Protein AF-A0A256LBD5-F1 (afdb_monomer)

Structure (mmCIF, N/CA/C/O backbone):
data_AF-A0A256LBD5-F1
#
_entry.id   AF-A0A256LBD5-F1
#
loop_
_atom_site.group_PDB
_atom_site.id
_atom_site.type_symbol
_atom_site.label_atom_id
_atom_site.label_alt_id
_atom_site.label_comp_id
_atom_site.label_asym_id
_atom_site.label_entity_id
_atom_site.label_seq_id
_atom_site.pdbx_PDB_ins_code
_atom_site.Cartn_x
_atom_site.Cartn_y
_atom_site.Cartn_z
_atom_site.occupancy
_atom_site.B_iso_or_equiv
_atom_site.auth_seq_id
_atom_site.auth_comp_id
_atom_site.auth_asym_id
_atom_site.auth_atom_id
_atom_site.pdbx_PDB_model_num
ATOM 1 N N . MET A 1 1 ? 2.907 26.039 2.168 1.00 55.50 1 MET A N 1
ATOM 2 C CA . MET A 1 1 ? 2.179 25.188 3.134 1.00 55.50 1 MET A CA 1
ATOM 3 C C . MET A 1 1 ? 0.726 25.197 2.732 1.00 55.50 1 MET A C 1
ATOM 5 O O . MET A 1 1 ? 0.193 26.284 2.546 1.00 55.50 1 MET A O 1
ATOM 9 N N . ASN A 1 2 ? 0.123 24.023 2.571 1.00 72.06 2 ASN A N 1
ATOM 10 C CA . ASN A 1 2 ? -1.304 23.933 2.297 1.00 72.06 2 ASN A CA 1
ATOM 11 C C . ASN A 1 2 ? -2.094 24.133 3.601 1.00 72.06 2 ASN A C 1
ATOM 13 O O . ASN A 1 2 ? -1.760 23.529 4.620 1.00 72.06 2 ASN A O 1
ATOM 17 N N . GLU A 1 3 ? -3.109 24.995 3.587 1.00 80.81 3 GLU A N 1
ATOM 18 C CA . GLU A 1 3 ? -4.011 25.212 4.726 1.00 80.81 3 GLU A CA 1
ATOM 19 C C . GLU A 1 3 ? -5.177 24.221 4.628 1.00 80.81 3 GLU A C 1
ATOM 21 O O . GLU A 1 3 ? -5.946 24.280 3.672 1.00 80.81 3 GLU A O 1
ATOM 26 N N . ILE A 1 4 ? -5.312 23.307 5.594 1.00 85.19 4 ILE A N 1
ATOM 27 C CA . ILE A 1 4 ? -6.326 22.240 5.563 1.00 85.19 4 ILE A CA 1
ATOM 28 C C . ILE A 1 4 ? -7.303 22.424 6.720 1.00 85.19 4 ILE A C 1
ATOM 30 O O . ILE A 1 4 ? -6.885 22.531 7.879 1.00 85.19 4 ILE A O 1
ATOM 34 N N . LYS A 1 5 ? -8.605 22.415 6.423 1.00 89.56 5 LYS A N 1
ATOM 35 C CA . LYS A 1 5 ? -9.678 22.543 7.419 1.00 89.56 5 LYS A CA 1
ATOM 36 C C . LYS A 1 5 ? -10.708 21.431 7.278 1.00 89.56 5 LYS A C 1
ATOM 38 O O . LYS A 1 5 ? -11.033 21.007 6.177 1.00 89.56 5 LYS A O 1
ATOM 43 N N . PHE A 1 6 ? -11.227 21.002 8.425 1.00 91.31 6 PHE A N 1
ATOM 44 C CA . PHE A 1 6 ? -12.326 20.048 8.542 1.00 91.31 6 PHE A CA 1
ATOM 45 C C . PHE A 1 6 ? -13.469 20.770 9.244 1.00 91.31 6 PHE A C 1
ATOM 47 O O . PHE A 1 6 ? -13.354 21.122 10.419 1.00 91.31 6 PHE A O 1
ATOM 54 N N . ILE A 1 7 ? -14.542 21.038 8.513 1.00 93.06 7 ILE A N 1
ATOM 55 C CA . ILE A 1 7 ? -15.721 21.740 9.015 1.00 93.06 7 ILE A CA 1
ATOM 56 C C . ILE A 1 7 ? -16.753 20.678 9.370 1.00 93.06 7 ILE A C 1
ATOM 58 O O . ILE A 1 7 ? -17.208 19.946 8.496 1.00 93.06 7 ILE A O 1
ATOM 62 N N . LYS A 1 8 ? -17.097 20.564 10.655 1.00 93.50 8 LYS A N 1
ATOM 63 C CA . LYS A 1 8 ? -18.078 19.580 11.127 1.00 93.50 8 LYS A CA 1
ATOM 64 C C . LYS A 1 8 ? -19.470 19.953 10.615 1.00 93.50 8 LYS A C 1
ATOM 66 O O . LYS A 1 8 ? -19.976 21.012 10.980 1.00 93.50 8 LYS A O 1
ATOM 71 N N . ASN A 1 9 ? -20.081 19.074 9.825 1.00 89.00 9 ASN A N 1
ATOM 72 C CA . ASN A 1 9 ? -21.475 19.203 9.395 1.00 89.00 9 ASN A CA 1
ATOM 73 C C . ASN A 1 9 ? -22.400 18.416 10.341 1.00 89.00 9 ASN A C 1
ATOM 75 O O . ASN A 1 9 ? -23.457 18.906 10.730 1.00 89.00 9 ASN A O 1
ATOM 79 N N . SER A 1 10 ? -21.978 17.213 10.746 1.00 88.81 10 SER A N 1
ATOM 80 C CA . SER A 1 10 ? -22.658 16.338 11.714 1.00 88.81 10 SER A CA 1
ATOM 81 C C . SER A 1 10 ? -21.632 15.482 12.475 1.00 88.81 10 SER A C 1
ATOM 83 O O . SER A 1 10 ? -20.428 15.697 12.346 1.00 88.81 10 SER A O 1
ATOM 85 N N . GLU A 1 11 ? -22.069 14.546 13.324 1.00 86.31 11 GLU A N 1
ATOM 86 C CA . GLU A 1 11 ? -21.147 13.616 14.006 1.00 86.31 11 GLU A CA 1
ATOM 87 C C . GLU A 1 11 ? -20.422 12.671 13.046 1.00 86.31 11 GLU A C 1
ATOM 89 O O . GLU A 1 11 ? -19.282 12.312 13.315 1.00 86.31 11 GLU A O 1
ATOM 94 N N . GLU A 1 12 ? -21.045 12.361 11.912 1.00 90.94 12 GLU A N 1
ATOM 95 C CA . GLU A 1 12 ? -20.586 11.388 10.917 1.00 90.94 12 GLU A CA 1
ATOM 96 C C . GLU A 1 12 ? -20.169 12.055 9.592 1.00 90.94 12 GLU A C 1
ATOM 98 O O . GLU A 1 12 ? -19.931 11.371 8.603 1.00 90.94 12 GLU A O 1
ATOM 103 N N . ASN A 1 13 ? -20.097 13.393 9.530 1.00 92.94 13 ASN A N 1
ATOM 104 C CA . ASN A 1 13 ? -19.831 14.113 8.281 1.00 92.94 13 ASN A CA 1
ATOM 105 C C . ASN A 1 13 ? -19.057 15.424 8.491 1.00 92.94 13 ASN A C 1
ATOM 107 O O . ASN A 1 13 ? -19.428 16.273 9.314 1.00 92.94 13 ASN A O 1
ATOM 111 N N . TYR A 1 14 ? -18.014 15.619 7.685 1.00 94.00 14 TYR A N 1
ATOM 112 C CA . TYR A 1 14 ? -17.169 16.808 7.670 1.00 94.00 14 TYR A CA 1
ATOM 113 C C . TYR A 1 14 ? -16.934 17.302 6.240 1.00 94.00 14 TYR A C 1
ATOM 115 O O . TYR A 1 14 ? -16.608 16.529 5.345 1.00 94.00 14 TYR A O 1
ATOM 123 N N . THR A 1 15 ? -16.988 18.614 6.025 1.00 93.75 15 THR A N 1
ATOM 124 C CA . THR A 1 15 ? -16.473 19.226 4.793 1.00 93.75 15 THR A CA 1
ATOM 125 C C . THR A 1 15 ? -14.963 19.393 4.913 1.00 93.75 15 THR A C 1
ATOM 127 O O . THR A 1 15 ? -14.481 19.942 5.906 1.00 93.75 15 THR A O 1
ATOM 130 N N . VAL A 1 16 ? -14.215 18.953 3.901 1.00 89.94 16 VAL A N 1
ATOM 131 C CA . VAL A 1 16 ? -12.759 19.121 3.841 1.00 89.94 16 VAL A CA 1
ATOM 132 C C . VAL A 1 16 ? -12.426 20.259 2.888 1.00 89.94 16 VAL A C 1
ATOM 134 O O . VAL A 1 16 ? -12.822 20.237 1.722 1.00 89.94 16 VAL A O 1
ATOM 137 N N . GLU A 1 17 ? -11.689 21.249 3.382 1.00 91.56 17 GLU A N 1
ATOM 138 C CA . GLU A 1 17 ? -11.176 22.369 2.595 1.00 91.56 17 GLU A CA 1
ATOM 139 C C . GLU A 1 17 ? -9.653 22.317 2.508 1.00 91.56 17 GLU A C 1
ATOM 141 O O . GLU A 1 17 ? -8.969 22.084 3.508 1.00 91.56 17 GLU A O 1
ATOM 146 N N . LEU A 1 18 ? -9.133 22.594 1.314 1.00 85.19 18 LEU A N 1
ATOM 147 C CA . LEU A 1 18 ? -7.716 22.740 1.017 1.00 85.19 18 LEU A CA 1
ATOM 148 C C . LEU A 1 18 ? -7.498 24.134 0.430 1.00 85.19 18 LEU A C 1
ATOM 150 O O . LEU A 1 18 ? -8.093 24.483 -0.582 1.00 85.19 18 LEU A O 1
ATOM 154 N N . ASN A 1 19 ? -6.660 24.951 1.066 1.00 84.75 19 ASN A N 1
ATOM 155 C CA . ASN A 1 19 ? -6.368 26.324 0.641 1.00 84.75 19 ASN A CA 1
ATOM 156 C C . ASN A 1 19 ? -7.626 27.200 0.462 1.00 84.75 19 ASN A C 1
ATOM 158 O O . ASN A 1 19 ? -7.667 28.053 -0.420 1.00 84.75 19 ASN A O 1
ATOM 162 N N . LYS A 1 20 ? -8.625 27.020 1.344 1.00 83.88 20 LYS A N 1
ATOM 163 C CA . LYS A 1 20 ? -9.943 27.698 1.331 1.00 83.88 20 LYS A CA 1
ATOM 164 C C . LYS A 1 20 ? -10.855 27.313 0.162 1.00 83.88 20 LYS A C 1
ATOM 166 O O . LYS A 1 20 ? -11.889 27.945 -0.035 1.00 83.88 20 LYS A O 1
ATOM 171 N N . GLU A 1 21 ? -10.498 26.279 -0.588 1.00 85.31 21 GLU A N 1
ATOM 172 C CA . GLU A 1 21 ? -11.361 25.672 -1.592 1.00 85.31 21 GLU A CA 1
ATOM 173 C C . GLU A 1 21 ? -11.890 24.337 -1.080 1.00 85.31 21 GLU A C 1
ATOM 175 O O . GLU A 1 21 ? -11.216 23.622 -0.333 1.00 85.31 21 GLU A O 1
ATOM 180 N N . ARG A 1 22 ? -13.114 23.985 -1.478 1.00 88.12 22 ARG A N 1
ATOM 181 C CA . ARG A 1 22 ? -13.705 22.700 -1.110 1.00 88.12 22 ARG A CA 1
ATOM 182 C C . ARG A 1 22 ? -12.924 21.580 -1.794 1.00 88.12 22 ARG A C 1
ATOM 184 O O . ARG A 1 22 ? -12.921 21.484 -3.015 1.00 88.12 22 ARG A O 1
ATOM 191 N N . TYR A 1 23 ? -12.307 20.722 -0.993 1.00 87.06 23 TYR A N 1
ATOM 192 C CA . TYR A 1 23 ? -11.580 19.548 -1.462 1.00 87.06 23 TYR A CA 1
ATOM 193 C C . TYR A 1 23 ? -12.499 18.334 -1.582 1.00 87.06 23 TYR A C 1
ATOM 195 O O . TYR A 1 23 ? -12.404 17.587 -2.549 1.00 87.06 23 TYR A O 1
ATOM 203 N N . GLY A 1 24 ? -13.406 18.142 -0.619 1.00 91.19 24 GLY A N 1
ATOM 204 C CA . GLY A 1 24 ? -14.258 16.956 -0.559 1.00 91.19 24 GLY A CA 1
ATOM 205 C C . GLY A 1 24 ? -15.139 16.893 0.684 1.00 91.19 24 GLY A C 1
ATOM 206 O O . GLY A 1 24 ? -15.300 17.890 1.396 1.00 91.19 24 GLY A O 1
ATOM 207 N N . ALA A 1 25 ? -15.705 15.717 0.938 1.00 93.44 25 ALA A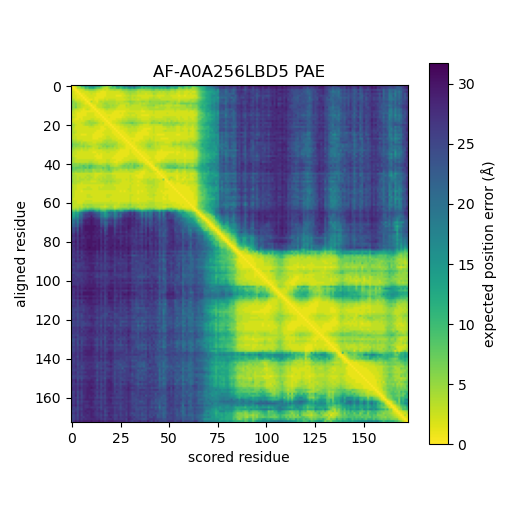 N 1
ATOM 208 C CA . ALA A 1 25 ? -16.441 15.392 2.159 1.00 93.44 25 ALA A CA 1
ATOM 209 C C . ALA A 1 25 ? -15.813 14.175 2.844 1.00 93.44 25 ALA A C 1
ATOM 211 O O . ALA A 1 25 ? -15.395 13.251 2.166 1.00 93.44 25 ALA A O 1
ATOM 212 N N . LEU A 1 26 ? -15.720 14.182 4.167 1.00 92.62 26 LEU A N 1
ATOM 213 C CA . LEU A 1 26 ? -15.269 13.054 4.973 1.00 92.62 26 LEU A CA 1
ATOM 214 C C . LEU A 1 26 ? -16.475 12.504 5.732 1.00 92.62 26 LEU A C 1
ATOM 216 O O . LEU A 1 26 ? -17.098 13.239 6.498 1.00 92.62 26 LEU A O 1
ATOM 220 N N . GLU A 1 27 ? -16.792 11.236 5.514 1.00 92.81 27 GLU A N 1
ATOM 221 C CA . GLU A 1 27 ? -18.028 10.604 5.972 1.00 92.81 27 GLU A CA 1
ATOM 222 C C . GLU A 1 27 ? -17.727 9.307 6.713 1.00 92.81 27 GLU A C 1
ATOM 224 O O . GLU A 1 27 ? -16.784 8.598 6.372 1.00 92.81 27 GLU A O 1
ATOM 229 N N . TRP A 1 28 ? -18.500 9.010 7.750 1.00 90.00 28 TRP A N 1
ATOM 230 C CA . TRP A 1 28 ? -18.426 7.723 8.422 1.00 90.00 28 TRP A CA 1
ATOM 231 C C . TRP A 1 28 ? -19.216 6.685 7.627 1.00 90.00 28 TRP A C 1
ATOM 233 O O . TRP A 1 28 ? -20.413 6.858 7.400 1.00 90.00 28 TRP A O 1
ATOM 243 N N . ASP A 1 29 ? -18.551 5.610 7.216 1.00 82.94 29 ASP A N 1
ATOM 244 C CA . ASP A 1 29 ? -19.186 4.466 6.575 1.00 82.94 29 ASP A CA 1
ATOM 245 C C . ASP A 1 29 ? -19.388 3.362 7.621 1.00 82.94 29 ASP A C 1
ATOM 247 O O . ASP A 1 29 ? -18.429 2.760 8.116 1.00 82.94 29 ASP A O 1
ATOM 251 N N . GLN A 1 30 ? -20.652 3.118 7.973 1.00 81.81 30 GLN A N 1
ATOM 252 C CA . GLN A 1 30 ? -21.030 2.108 8.960 1.00 81.81 30 GLN A CA 1
ATOM 253 C C . GLN A 1 30 ? -20.811 0.675 8.455 1.00 81.81 30 GLN A C 1
ATOM 255 O O . GLN A 1 30 ? -20.498 -0.199 9.261 1.00 81.81 30 GLN A O 1
ATOM 260 N N . ASP A 1 31 ? -20.930 0.432 7.147 1.00 75.50 31 ASP A N 1
ATOM 261 C CA . ASP A 1 31 ? -20.746 -0.898 6.557 1.00 75.50 31 ASP A CA 1
ATOM 262 C C . ASP A 1 31 ? -19.261 -1.291 6.548 1.00 75.50 31 ASP A C 1
ATOM 264 O O . ASP A 1 31 ? -18.913 -2.459 6.732 1.00 75.50 31 ASP A O 1
ATOM 268 N N . GLN A 1 32 ? -18.375 -0.306 6.371 1.00 65.12 32 GLN A N 1
ATOM 269 C CA . GLN A 1 32 ? -16.920 -0.493 6.399 1.00 65.12 32 GLN A CA 1
ATOM 270 C C . GLN A 1 32 ? -16.299 -0.273 7.785 1.00 65.12 32 GLN A C 1
ATOM 272 O O . GLN A 1 32 ? -15.122 -0.584 7.976 1.00 65.12 32 GLN A O 1
ATOM 277 N N . ASN A 1 33 ? -17.067 0.258 8.741 1.00 78.81 33 ASN A N 1
ATOM 278 C CA . ASN A 1 33 ? -16.588 0.710 10.048 1.00 78.81 33 ASN A CA 1
ATOM 279 C C . ASN A 1 33 ? -15.350 1.623 9.925 1.00 78.81 33 ASN A C 1
ATOM 281 O O . ASN A 1 33 ? -14.348 1.445 10.624 1.00 78.81 33 ASN A O 1
ATOM 285 N N . ALA A 1 34 ? -15.391 2.570 8.982 1.00 71.75 34 ALA A N 1
ATOM 286 C CA . ALA A 1 34 ? -14.253 3.421 8.646 1.00 71.75 34 ALA A CA 1
ATOM 287 C C . ALA A 1 34 ? -14.676 4.794 8.108 1.00 71.75 34 ALA A C 1
ATOM 289 O O . ALA A 1 34 ? -15.745 4.966 7.527 1.00 71.75 34 ALA A O 1
ATOM 290 N N . TRP A 1 35 ? -13.800 5.786 8.265 1.00 80.50 35 TRP A N 1
ATOM 291 C CA . TRP A 1 35 ? -13.989 7.105 7.667 1.00 80.50 35 TRP A CA 1
ATOM 292 C C . TRP A 1 35 ? -13.575 7.109 6.194 1.00 80.50 35 TRP A C 1
ATOM 294 O O . TRP A 1 35 ? -12.459 6.717 5.860 1.00 80.50 35 TRP A O 1
ATOM 304 N N . VAL A 1 36 ? -14.442 7.613 5.322 1.00 78.38 36 VAL A N 1
ATOM 305 C CA . VAL A 1 36 ? -14.249 7.682 3.872 1.00 78.38 36 VAL A CA 1
ATOM 306 C C . VAL A 1 36 ? -14.195 9.138 3.428 1.00 78.38 36 VAL A C 1
ATOM 308 O O . VAL A 1 36 ? -15.124 9.912 3.652 1.00 78.38 36 VAL A O 1
ATOM 311 N N . LEU A 1 37 ? -13.092 9.534 2.798 1.00 85.00 37 LEU A N 1
ATOM 312 C CA . LEU A 1 37 ? -12.974 10.829 2.134 1.00 85.00 37 LEU A CA 1
ATOM 313 C C . LEU A 1 37 ? -13.471 10.702 0.699 1.00 85.00 37 LEU A C 1
ATOM 315 O O . LEU A 1 37 ? -13.005 9.841 -0.033 1.00 85.00 37 LEU A O 1
ATOM 319 N N . TRP A 1 38 ? -14.330 11.613 0.276 1.00 84.25 38 TRP A N 1
ATOM 320 C CA . TRP A 1 38 ? -14.832 11.777 -1.082 1.00 84.25 38 TRP A CA 1
ATOM 321 C C . TRP A 1 38 ? -14.259 13.072 -1.672 1.00 84.25 38 TRP A C 1
ATOM 323 O O . TRP A 1 38 ? -14.875 14.138 -1.526 1.00 84.25 38 TRP A O 1
ATOM 333 N N . PRO A 1 39 ? -13.054 13.051 -2.274 1.00 81.00 39 PRO A N 1
ATOM 334 C CA . PRO A 1 39 ? -12.489 14.228 -2.919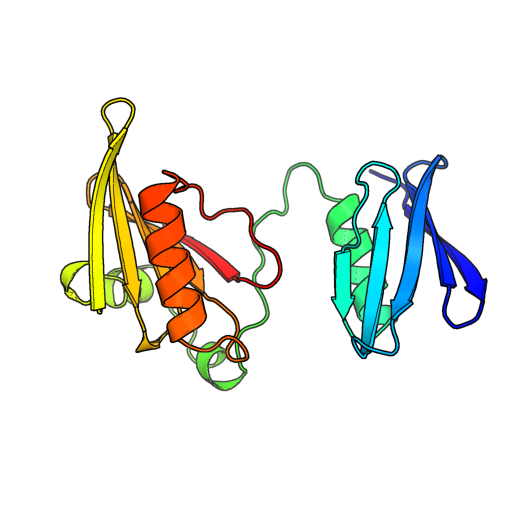 1.00 81.00 39 PRO A CA 1
ATOM 335 C C . PRO A 1 39 ? -13.289 14.579 -4.171 1.00 81.00 39 PRO A C 1
ATOM 337 O O . PRO A 1 39 ? -13.613 13.709 -4.961 1.00 81.00 39 PRO A O 1
ATOM 340 N N . LEU A 1 40 ? -13.524 15.860 -4.440 1.00 76.69 40 LEU A N 1
ATOM 341 C CA . LEU A 1 40 ? -14.227 16.291 -5.655 1.00 76.69 40 LEU A CA 1
ATOM 342 C C . LEU A 1 40 ? -13.456 15.960 -6.942 1.00 76.69 40 LEU A C 1
ATOM 344 O O . LEU A 1 40 ? -14.046 15.857 -8.014 1.00 76.69 40 LEU A O 1
ATOM 348 N N . ALA A 1 41 ? -12.131 15.834 -6.843 1.00 72.12 41 ALA A N 1
ATOM 349 C CA . ALA A 1 41 ? -11.255 15.578 -7.981 1.00 72.12 41 ALA A CA 1
ATOM 350 C C . ALA A 1 41 ? -11.339 14.134 -8.501 1.00 72.12 41 ALA A C 1
ATOM 352 O O . ALA A 1 41 ? -10.926 13.875 -9.632 1.00 72.12 41 ALA A O 1
ATOM 353 N N . ILE A 1 42 ? -11.845 13.202 -7.689 1.00 55.75 42 ILE A N 1
ATOM 354 C CA . ILE A 1 42 ? -11.984 11.795 -8.056 1.00 55.75 42 ILE A CA 1
ATOM 355 C C . ILE A 1 42 ? -13.425 11.367 -7.797 1.00 55.75 42 ILE A C 1
ATOM 357 O O . ILE A 1 42 ? -14.013 11.700 -6.780 1.00 55.75 42 ILE A O 1
ATOM 361 N N . ASN A 1 43 ? -14.028 10.630 -8.721 1.00 66.50 43 ASN A N 1
ATOM 362 C CA . ASN A 1 43 ? -15.391 10.133 -8.533 1.00 66.50 43 ASN A CA 1
ATOM 363 C C . ASN A 1 43 ? -15.390 8.837 -7.699 1.00 66.50 43 ASN A C 1
ATOM 365 O O . ASN A 1 43 ? -15.967 7.839 -8.125 1.00 66.50 43 ASN A O 1
ATOM 369 N N . ASP A 1 44 ? -14.641 8.832 -6.592 1.00 63.59 44 ASP A N 1
ATOM 370 C CA . ASP A 1 44 ? -14.401 7.659 -5.750 1.00 63.59 44 ASP A CA 1
ATOM 371 C C . ASP A 1 44 ? -14.049 8.046 -4.302 1.00 63.59 44 ASP A C 1
ATOM 373 O O . ASP A 1 44 ? -13.633 9.177 -4.028 1.00 63.59 44 ASP A O 1
ATOM 377 N N . GLY A 1 45 ? -14.227 7.097 -3.384 1.00 70.62 45 GLY A N 1
ATOM 378 C CA . GLY A 1 45 ? -13.997 7.249 -1.953 1.00 70.62 45 GLY A CA 1
ATOM 379 C C . GLY A 1 45 ? -12.653 6.664 -1.525 1.00 70.62 45 GLY A C 1
ATOM 380 O O . GLY A 1 45 ? -12.252 5.584 -1.953 1.00 70.62 45 GLY A O 1
ATOM 381 N N . VAL A 1 46 ? -11.946 7.369 -0.649 1.00 74.44 46 VAL A N 1
ATOM 382 C CA . VAL A 1 46 ? -10.720 6.894 -0.007 1.00 74.44 46 VAL A CA 1
ATOM 383 C C . VAL A 1 46 ? -11.048 6.525 1.431 1.00 74.44 46 VAL A C 1
ATOM 385 O O . VAL A 1 46 ? -11.267 7.402 2.264 1.00 74.44 46 VAL A O 1
ATOM 388 N N . THR A 1 47 ? -11.093 5.227 1.715 1.00 74.25 47 THR A N 1
ATOM 389 C CA . THR A 1 47 ? -11.313 4.698 3.065 1.00 74.25 47 THR A CA 1
ATOM 390 C C . THR A 1 47 ? -10.039 4.809 3.908 1.00 74.25 47 THR A C 1
ATOM 392 O O . THR A 1 47 ? -8.949 4.453 3.455 1.00 74.25 47 THR A O 1
ATOM 395 N N . TYR A 1 48 ? -10.188 5.283 5.143 1.00 76.69 48 TYR A N 1
ATOM 396 C CA . TYR A 1 48 ? -9.130 5.437 6.141 1.00 76.69 48 TYR A CA 1
ATOM 397 C C . TYR A 1 48 ? -9.387 4.516 7.346 1.00 76.69 48 TYR A C 1
ATOM 399 O O . TYR A 1 48 ? -9.574 3.313 7.181 1.00 76.69 48 TYR A O 1
ATOM 407 N N . PHE A 1 49 ? -9.349 5.059 8.564 1.00 75.31 49 PHE A N 1
ATOM 408 C CA . PHE A 1 49 ? -9.393 4.309 9.817 1.00 75.31 49 PHE A CA 1
ATOM 409 C C . PHE A 1 49 ? -10.766 4.443 10.481 1.00 75.31 49 PHE A C 1
ATOM 411 O O . PHE A 1 49 ? -11.518 5.370 10.188 1.00 75.31 49 PHE A O 1
ATOM 418 N N . GLU A 1 50 ? -11.060 3.574 11.449 1.00 76.81 50 GLU A N 1
ATOM 419 C CA . GLU A 1 50 ? -12.216 3.713 12.349 1.00 76.81 50 GLU A CA 1
ATOM 420 C C . GLU A 1 50 ? -12.128 5.006 13.192 1.00 76.81 50 GLU A C 1
ATOM 422 O O . GLU A 1 50 ? -13.107 5.710 13.442 1.00 76.81 50 GLU A O 1
ATOM 427 N N . SER A 1 51 ? -10.912 5.379 13.597 1.00 78.00 51 SER A N 1
ATOM 428 C CA . SER A 1 51 ? -10.667 6.560 14.422 1.00 78.00 51 SER A CA 1
ATOM 429 C C . SER A 1 51 ? -10.688 7.853 13.602 1.00 78.00 51 SER A C 1
ATOM 431 O O . SER A 1 51 ? -9.822 8.095 12.755 1.00 78.00 51 SER A O 1
ATOM 433 N N . LEU A 1 52 ? -11.615 8.761 13.928 1.00 79.00 52 LEU A N 1
ATOM 434 C CA . LEU A 1 52 ? -11.684 10.096 13.317 1.00 79.00 52 LEU A CA 1
ATOM 435 C C . LEU A 1 52 ? -10.390 10.898 13.534 1.00 79.00 52 LEU A C 1
ATOM 437 O O . LEU A 1 52 ? -9.915 11.598 12.640 1.00 79.00 52 LEU A O 1
ATOM 441 N N . LYS A 1 53 ? -9.802 10.808 14.733 1.00 81.00 53 LYS A N 1
A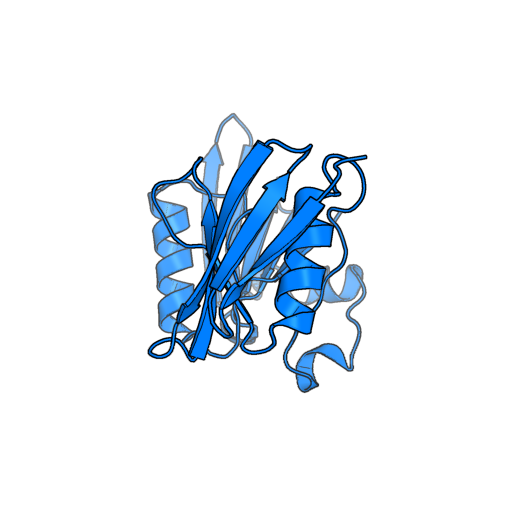TOM 442 C CA . LYS A 1 53 ? -8.585 11.554 15.090 1.00 81.00 53 LYS A CA 1
ATOM 443 C C . LYS A 1 53 ? -7.388 11.102 14.253 1.00 81.00 53 LYS A C 1
ATOM 445 O O . LYS A 1 53 ? -6.588 11.938 13.824 1.00 81.00 53 LYS A O 1
ATOM 450 N N . GLU A 1 54 ? -7.269 9.797 14.042 1.00 77.06 54 GLU A N 1
ATOM 451 C CA . GLU A 1 54 ? -6.214 9.208 13.219 1.00 77.06 54 GLU A CA 1
ATOM 452 C C . GLU A 1 54 ? -6.414 9.585 11.750 1.00 77.06 54 GLU A C 1
ATOM 454 O O . GLU A 1 54 ? -5.495 10.106 11.120 1.00 77.06 54 GLU A O 1
ATOM 459 N N . THR A 1 55 ? -7.652 9.476 11.263 1.00 75.00 55 THR A N 1
ATOM 460 C CA . THR A 1 55 ? -8.034 9.863 9.901 1.00 75.00 55 THR A CA 1
ATOM 461 C C . THR A 1 55 ? -7.718 11.330 9.598 1.00 75.00 55 THR A C 1
ATOM 463 O O . THR A 1 55 ? -7.050 11.629 8.611 1.00 75.00 55 THR A O 1
ATOM 466 N N . ILE A 1 56 ? -8.109 12.266 10.470 1.00 82.75 56 ILE A N 1
ATOM 467 C CA . ILE A 1 56 ? -7.816 13.698 10.282 1.00 82.75 56 ILE A CA 1
ATOM 468 C C . ILE A 1 56 ? -6.308 13.965 10.277 1.00 82.75 56 ILE A C 1
ATOM 470 O O . ILE A 1 56 ? -5.836 14.786 9.490 1.00 82.75 56 ILE A O 1
ATOM 474 N N . THR A 1 57 ? -5.551 13.316 11.165 1.00 77.12 57 THR A N 1
ATOM 475 C CA . THR A 1 57 ? -4.088 13.472 11.217 1.00 77.12 57 THR A CA 1
ATOM 476 C C . THR A 1 57 ? -3.457 13.016 9.906 1.00 77.12 57 THR A C 1
ATOM 478 O O . THR A 1 57 ? -2.679 13.760 9.314 1.00 77.12 57 THR A O 1
ATOM 481 N N . TYR A 1 58 ? -3.866 11.849 9.411 1.00 72.12 58 TYR A N 1
ATOM 482 C CA . TYR A 1 58 ? -3.334 11.279 8.182 1.00 72.12 58 TYR A CA 1
ATOM 483 C C . TYR A 1 58 ? -3.674 12.126 6.952 1.00 72.12 58 TYR A C 1
ATOM 485 O O . TYR A 1 58 ? -2.779 12.459 6.184 1.00 72.12 58 TYR A O 1
ATOM 493 N N . ILE A 1 59 ? -4.933 12.557 6.794 1.00 80.06 59 ILE A N 1
ATOM 494 C CA . ILE A 1 59 ? -5.342 13.426 5.675 1.00 80.06 59 ILE A CA 1
ATOM 495 C C . ILE A 1 59 ? -4.575 14.754 5.719 1.00 80.06 59 ILE A C 1
ATOM 497 O O . ILE A 1 59 ? -4.173 15.280 4.681 1.00 80.06 59 ILE A O 1
ATOM 501 N N . LYS A 1 60 ? -4.340 15.308 6.917 1.00 81.50 60 LYS A N 1
ATOM 502 C CA . LYS A 1 60 ? -3.521 16.517 7.060 1.00 81.50 60 LYS A CA 1
ATOM 503 C C . LYS A 1 60 ? -2.097 16.292 6.581 1.00 81.50 60 LYS A C 1
ATOM 505 O O . LYS A 1 60 ? -1.587 17.130 5.848 1.00 81.50 60 LYS A O 1
ATOM 510 N N . ASP A 1 61 ? -1.480 15.186 6.972 1.00 71.00 61 ASP A N 1
ATOM 511 C CA . ASP A 1 61 ? -0.121 14.850 6.556 1.00 71.00 61 ASP A CA 1
ATOM 512 C C . ASP A 1 61 ? -0.033 14.573 5.044 1.00 71.00 61 ASP A C 1
ATOM 514 O O . ASP A 1 61 ? 0.893 15.056 4.388 1.00 71.00 61 ASP A O 1
ATOM 518 N N . GLU A 1 62 ? -1.022 13.877 4.477 1.00 69.81 62 GLU A N 1
ATOM 519 C CA . GLU A 1 62 ? -1.137 13.583 3.044 1.00 69.81 62 GLU A CA 1
ATOM 520 C C . GLU A 1 62 ? -1.242 14.871 2.213 1.00 69.81 62 GLU A C 1
ATOM 522 O O . GLU A 1 62 ? -0.472 15.087 1.274 1.00 69.81 62 GLU A O 1
ATOM 527 N N . LEU A 1 63 ? -2.152 15.771 2.594 1.00 75.00 63 LEU A N 1
ATOM 528 C CA . LEU A 1 63 ? -2.427 16.999 1.849 1.00 75.00 63 LEU A CA 1
ATOM 529 C C . LEU A 1 63 ? -1.432 18.133 2.157 1.00 75.00 63 LEU A C 1
ATOM 531 O O . LEU A 1 63 ? -1.301 19.065 1.359 1.00 75.00 63 LEU A O 1
ATOM 535 N N . ALA A 1 64 ? -0.710 18.087 3.283 1.00 68.44 64 ALA A N 1
ATOM 536 C CA . ALA A 1 64 ? 0.318 19.075 3.626 1.00 68.44 64 ALA A CA 1
ATOM 537 C C . ALA A 1 64 ? 1.665 18.820 2.926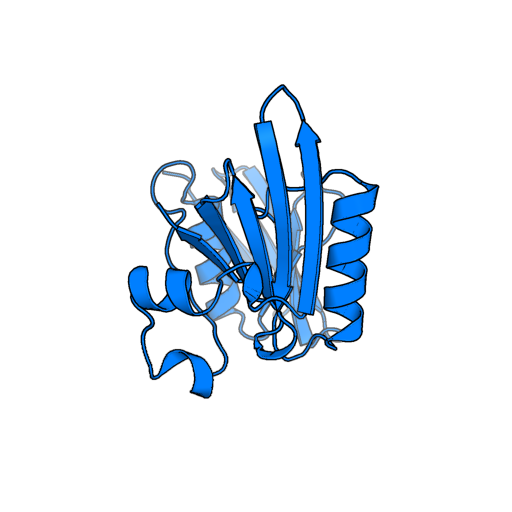 1.00 68.44 64 ALA A C 1
ATOM 539 O O . ALA A 1 64 ? 2.502 19.725 2.882 1.00 68.44 64 ALA A O 1
ATOM 540 N N . GLY A 1 65 ? 1.888 17.613 2.393 1.00 53.06 65 GLY A N 1
ATOM 541 C CA . GLY A 1 65 ? 3.209 17.103 2.027 1.00 53.06 65 GLY A CA 1
ATOM 542 C C . GLY A 1 65 ? 3.405 16.756 0.552 1.00 53.06 65 GLY A C 1
ATOM 543 O O . GLY A 1 65 ? 3.737 15.616 0.236 1.00 53.06 65 GLY A O 1
ATOM 544 N N . ASN A 1 66 ? 3.326 17.743 -0.343 1.00 49.19 66 ASN A N 1
ATOM 545 C CA . ASN A 1 66 ? 3.991 17.663 -1.647 1.00 49.19 66 ASN A CA 1
ATOM 546 C C . ASN A 1 66 ? 5.389 18.299 -1.503 1.00 49.19 66 ASN A C 1
ATOM 548 O O . ASN A 1 66 ? 5.501 19.517 -1.563 1.00 49.19 66 ASN A O 1
ATOM 552 N N . GLU A 1 67 ? 6.400 17.483 -1.152 1.00 40.84 67 GLU A N 1
ATOM 553 C CA . GLU A 1 67 ? 7.758 17.455 -1.759 1.00 40.84 67 GLU A CA 1
ATOM 554 C C . GLU A 1 67 ? 8.836 16.717 -0.922 1.00 40.84 67 GLU A C 1
ATOM 556 O O . GLU A 1 67 ? 9.724 16.127 -1.526 1.00 40.84 67 GLU A O 1
ATOM 561 N N . GLU A 1 68 ? 8.759 16.597 0.416 1.00 36.81 68 GLU A N 1
ATOM 562 C CA . GLU A 1 68 ? 9.921 16.074 1.193 1.00 36.81 68 GLU A CA 1
ATOM 563 C C . GLU A 1 68 ? 9.671 14.937 2.212 1.00 36.81 68 GLU A C 1
ATOM 565 O O . GLU A 1 68 ? 10.607 14.507 2.885 1.00 36.81 68 GLU A O 1
ATOM 570 N N . ARG A 1 69 ? 8.459 14.372 2.344 1.00 34.09 69 ARG A N 1
ATOM 571 C CA . ARG A 1 69 ? 8.161 13.377 3.414 1.00 34.09 69 ARG A CA 1
ATOM 572 C C . ARG A 1 69 ? 7.653 12.001 2.975 1.00 34.09 69 ARG A C 1
ATOM 574 O O . ARG A 1 69 ? 7.070 11.273 3.771 1.00 34.09 69 ARG A O 1
ATOM 581 N N . ARG A 1 70 ? 7.952 11.566 1.750 1.00 32.06 70 ARG A N 1
ATOM 582 C CA . ARG A 1 70 ? 7.559 10.237 1.237 1.00 32.06 70 ARG A CA 1
ATOM 583 C C . ARG A 1 70 ? 8.315 9.028 1.832 1.00 32.06 70 ARG A C 1
ATOM 585 O O . ARG A 1 70 ? 8.432 8.039 1.134 1.00 32.06 70 ARG A O 1
ATOM 592 N N . PHE A 1 71 ? 8.814 9.035 3.075 1.00 35.69 71 PHE A N 1
ATOM 593 C CA . PHE A 1 71 ? 9.379 7.818 3.706 1.00 35.69 71 PHE A CA 1
ATOM 594 C C . PHE A 1 71 ? 9.276 7.825 5.245 1.00 35.69 71 PHE A C 1
ATOM 596 O O . PHE A 1 71 ? 10.248 8.069 5.953 1.00 35.69 71 PHE A O 1
ATOM 603 N N . LYS A 1 72 ? 8.091 7.514 5.769 1.00 30.75 72 LYS A N 1
ATOM 604 C CA . LYS A 1 72 ? 7.848 6.909 7.096 1.00 30.75 72 LYS A CA 1
ATOM 605 C C . LYS A 1 72 ? 6.514 6.171 6.936 1.00 30.75 72 LYS A C 1
ATOM 607 O O . LYS A 1 72 ? 5.492 6.825 6.824 1.00 30.75 72 LYS A O 1
ATOM 612 N N . ILE A 1 73 ? 6.505 4.907 6.496 1.00 39.25 73 ILE A N 1
ATOM 613 C CA . ILE A 1 73 ? 6.567 3.671 7.310 1.00 39.25 73 ILE A CA 1
ATOM 614 C C . ILE A 1 73 ? 5.581 3.720 8.490 1.00 39.25 73 ILE A C 1
ATOM 616 O O . ILE A 1 73 ? 5.552 4.729 9.174 1.00 39.25 73 ILE A O 1
ATOM 620 N N . PHE A 1 74 ? 4.888 2.593 8.714 1.00 33.75 74 PHE A N 1
ATOM 621 C CA . PHE A 1 74 ? 3.951 2.195 9.790 1.00 33.75 74 PHE A CA 1
ATOM 622 C C . PHE A 1 74 ? 2.501 2.092 9.255 1.00 33.75 74 PHE A C 1
ATOM 624 O O . PHE A 1 74 ? 2.018 3.033 8.647 1.00 33.75 74 PHE A O 1
ATOM 631 N N . ASN A 1 75 ? 1.795 0.954 9.319 1.00 33.25 75 ASN A N 1
ATOM 632 C CA . ASN A 1 75 ? 1.873 -0.149 10.280 1.00 33.25 75 ASN A CA 1
ATOM 633 C C . ASN A 1 75 ? 2.093 -1.545 9.673 1.00 33.25 75 ASN A C 1
ATOM 635 O O . ASN A 1 75 ? 1.587 -1.902 8.614 1.00 33.25 75 ASN A O 1
ATOM 639 N N . ILE A 1 76 ? 2.902 -2.293 10.416 1.00 39.84 76 ILE A N 1
ATOM 640 C CA . ILE A 1 76 ? 3.211 -3.717 10.324 1.00 39.84 76 ILE A CA 1
ATOM 641 C C . ILE A 1 76 ? 2.436 -4.362 11.482 1.00 39.84 76 ILE A C 1
ATOM 643 O O . ILE A 1 76 ? 2.344 -3.728 12.534 1.00 39.84 76 ILE A O 1
ATOM 647 N N . ASP A 1 77 ? 1.930 -5.586 11.317 1.00 38.56 77 ASP A N 1
ATOM 648 C CA . ASP A 1 77 ? 1.493 -6.415 12.450 1.00 38.56 77 ASP A CA 1
ATOM 649 C C . ASP A 1 77 ? 2.548 -6.372 13.562 1.00 38.56 77 ASP A C 1
ATOM 651 O O . ASP A 1 77 ? 3.736 -6.574 13.298 1.00 38.56 77 ASP A O 1
ATOM 655 N N . GLU A 1 78 ? 2.136 -6.086 14.794 1.00 38.53 78 GLU A N 1
ATOM 656 C CA . GLU A 1 78 ? 3.029 -5.835 15.934 1.00 38.53 78 GLU A CA 1
ATOM 657 C C . GLU A 1 78 ? 4.157 -6.877 16.078 1.00 38.53 78 GLU A C 1
ATOM 659 O O . GLU A 1 78 ? 5.280 -6.509 16.430 1.00 38.53 78 GLU A O 1
ATOM 664 N N . GLU A 1 79 ? 3.934 -8.136 15.688 1.00 35.66 79 GLU A N 1
ATOM 665 C CA . GLU A 1 79 ? 4.950 -9.196 15.725 1.00 35.66 79 GLU A CA 1
ATOM 666 C C . GLU A 1 79 ? 6.101 -9.009 14.719 1.00 35.66 79 GLU A C 1
ATOM 668 O O . GLU A 1 79 ? 7.268 -9.157 15.091 1.00 35.66 79 GLU A O 1
ATOM 673 N N . ALA A 1 80 ? 5.822 -8.624 13.468 1.00 39.38 80 ALA A N 1
ATOM 674 C CA . ALA A 1 80 ? 6.849 -8.486 12.427 1.00 39.38 80 ALA A CA 1
ATOM 675 C C . ALA A 1 80 ? 7.652 -7.175 12.540 1.00 39.38 80 ALA A C 1
ATOM 677 O O . ALA A 1 80 ? 8.723 -7.040 11.945 1.00 39.38 80 ALA A O 1
ATOM 678 N N . SER A 1 81 ? 7.149 -6.207 13.314 1.00 41.06 81 SER A N 1
ATOM 679 C CA . SER A 1 81 ? 7.801 -4.916 13.562 1.00 41.06 81 SER A CA 1
ATOM 680 C C . SER A 1 81 ? 8.897 -4.966 14.634 1.00 41.06 81 SER A C 1
ATOM 682 O O . SER A 1 81 ? 9.801 -4.131 14.627 1.00 41.06 81 SER A O 1
ATOM 684 N N . SER A 1 82 ? 8.839 -5.948 15.537 1.00 42.00 82 SER A N 1
ATOM 685 C CA . SER A 1 82 ? 9.690 -5.988 16.734 1.00 42.00 82 SER A CA 1
ATOM 686 C C . SER A 1 82 ? 11.173 -6.266 16.440 1.00 42.00 82 SER A C 1
ATOM 688 O O . SER A 1 82 ? 12.041 -5.896 17.232 1.00 42.00 82 SER A O 1
ATOM 690 N N . TYR A 1 83 ? 11.491 -6.822 15.268 1.00 41.62 83 TYR A N 1
ATOM 691 C CA . TYR A 1 83 ? 12.858 -7.027 14.791 1.00 41.62 83 TYR A CA 1
ATOM 692 C C . TYR A 1 83 ? 13.111 -6.148 13.569 1.00 41.62 83 TYR A C 1
ATOM 694 O O . TYR A 1 83 ? 12.934 -6.568 12.431 1.00 41.62 83 TYR A O 1
ATOM 702 N N . PHE A 1 84 ? 13.509 -4.897 13.794 1.00 47.75 84 PHE A N 1
ATOM 703 C CA . PHE A 1 84 ? 13.867 -3.960 12.730 1.00 47.75 84 PHE A CA 1
ATOM 704 C C . PHE A 1 84 ? 14.902 -4.566 11.765 1.00 47.75 84 PHE A C 1
ATOM 706 O O . PHE A 1 84 ? 16.097 -4.636 12.059 1.00 47.75 84 PHE A O 1
ATOM 713 N N . PHE A 1 85 ? 14.443 -4.991 10.587 1.00 54.69 85 PHE A N 1
ATOM 714 C CA . PHE A 1 85 ? 15.308 -5.394 9.488 1.00 54.69 85 PHE A CA 1
ATOM 715 C C . PHE A 1 85 ? 16.055 -4.166 8.958 1.00 54.69 85 PHE A C 1
ATOM 717 O O . PHE A 1 85 ? 15.441 -3.199 8.507 1.00 54.69 85 PHE A O 1
ATOM 724 N N . THR A 1 86 ? 17.384 -4.203 9.010 1.00 58.97 86 THR A N 1
ATOM 725 C CA . THR A 1 86 ? 18.237 -3.269 8.268 1.00 58.97 86 THR A CA 1
ATOM 726 C C . THR A 1 86 ? 18.206 -3.614 6.776 1.00 58.97 86 THR A C 1
ATOM 728 O O . THR A 1 86 ? 17.850 -4.736 6.402 1.00 58.97 86 THR A O 1
ATOM 731 N N . ASP A 1 87 ? 18.605 -2.680 5.910 1.00 61.59 87 ASP A N 1
ATOM 732 C CA . ASP A 1 87 ? 18.585 -2.882 4.452 1.00 61.59 87 ASP A CA 1
ATOM 733 C C . ASP A 1 87 ? 19.319 -4.158 4.009 1.00 61.59 87 ASP A C 1
ATOM 735 O O . ASP A 1 87 ? 18.854 -4.853 3.110 1.00 61.59 87 ASP A O 1
ATOM 739 N N . GLU A 1 88 ? 20.429 -4.517 4.662 1.00 69.12 88 GLU A N 1
ATOM 740 C CA . GLU A 1 88 ? 21.175 -5.750 4.365 1.00 69.12 88 GLU A CA 1
ATOM 741 C C . GLU A 1 88 ? 20.401 -7.021 4.739 1.00 69.12 88 GLU A C 1
ATOM 743 O O . GLU A 1 88 ? 20.414 -8.006 3.995 1.00 69.12 88 GLU A O 1
ATOM 748 N N . ASN A 1 89 ? 19.656 -7.000 5.846 1.00 72.44 89 ASN A N 1
ATOM 749 C CA . ASN A 1 89 ? 18.795 -8.124 6.203 1.00 72.44 89 ASN A CA 1
ATOM 750 C C . ASN A 1 89 ? 17.656 -8.264 5.186 1.00 72.44 89 ASN A C 1
ATOM 752 O O . ASN A 1 89 ? 17.402 -9.367 4.707 1.00 72.44 89 ASN A O 1
ATOM 756 N N . LEU A 1 90 ? 17.039 -7.152 4.772 1.00 73.38 90 LEU A N 1
ATOM 757 C CA . LEU A 1 90 ? 16.010 -7.161 3.729 1.00 73.38 90 LEU A CA 1
ATOM 758 C C . LEU A 1 90 ? 16.556 -7.667 2.390 1.00 73.38 90 LEU A C 1
ATOM 760 O O . LEU A 1 90 ? 15.920 -8.506 1.760 1.00 73.38 90 LEU A O 1
ATOM 764 N N . LYS A 1 91 ? 17.748 -7.232 1.968 1.00 75.12 91 LYS A N 1
ATOM 765 C CA . LYS A 1 91 ? 18.410 -7.727 0.747 1.00 75.12 91 LYS A CA 1
ATOM 766 C C . LYS A 1 91 ? 18.627 -9.243 0.787 1.00 75.12 91 LYS A C 1
ATOM 768 O O . LYS A 1 91 ? 18.436 -9.919 -0.226 1.00 75.12 91 LYS A O 1
ATOM 773 N N . ASN A 1 92 ? 18.987 -9.783 1.950 1.00 81.56 92 ASN A N 1
ATOM 774 C CA . ASN A 1 92 ? 19.198 -11.217 2.138 1.00 81.56 92 ASN A CA 1
ATOM 775 C C . ASN A 1 92 ? 17.900 -12.027 2.208 1.00 81.56 92 ASN A C 1
ATOM 777 O O . ASN A 1 92 ? 17.862 -13.153 1.699 1.00 81.56 92 ASN A O 1
ATOM 781 N N . GLU A 1 93 ? 16.857 -11.507 2.852 1.00 80.19 93 GLU A N 1
ATOM 782 C CA . GLU A 1 93 ? 15.556 -12.178 2.942 1.00 80.19 93 GLU A CA 1
ATOM 783 C C . GLU A 1 93 ? 14.802 -12.129 1.613 1.00 80.19 93 GLU A C 1
ATOM 785 O O . GLU A 1 93 ? 14.359 -13.163 1.118 1.00 80.19 93 GLU A O 1
ATOM 790 N N . PHE A 1 94 ? 14.778 -10.962 0.970 1.00 82.88 94 PHE A N 1
ATOM 791 C CA . PHE A 1 94 ? 14.153 -10.722 -0.330 1.00 82.88 94 PHE A CA 1
ATOM 792 C C . PHE A 1 94 ? 15.130 -10.959 -1.481 1.00 82.88 94 PHE A C 1
ATOM 794 O O . PHE A 1 94 ? 15.145 -10.242 -2.484 1.00 82.88 94 PHE A O 1
ATOM 801 N N . ASN A 1 95 ? 15.957 -11.992 -1.366 1.00 84.12 95 ASN A N 1
ATOM 802 C CA . ASN A 1 95 ? 16.740 -12.468 -2.492 1.00 84.12 95 ASN A CA 1
ATOM 803 C C . ASN A 1 95 ? 15.801 -13.175 -3.481 1.00 84.12 95 ASN A C 1
ATOM 805 O O . ASN A 1 95 ? 15.030 -14.044 -3.082 1.00 84.12 95 ASN A O 1
ATOM 809 N N . PHE A 1 96 ? 15.872 -12.848 -4.773 1.00 82.88 96 PHE A N 1
ATOM 810 C CA . PHE A 1 96 ? 14.976 -13.441 -5.770 1.00 82.88 96 PHE A CA 1
ATOM 811 C C . PHE A 1 96 ? 15.116 -14.971 -5.897 1.00 82.88 96 PHE A C 1
ATOM 813 O O . PHE A 1 96 ? 14.197 -15.615 -6.383 1.00 82.88 96 PHE A O 1
ATOM 820 N N . TYR A 1 97 ? 16.223 -15.582 -5.454 1.00 84.12 97 TYR A N 1
ATOM 821 C CA . TYR A 1 97 ? 16.346 -17.048 -5.388 1.00 84.12 97 TYR A CA 1
ATOM 822 C C . TYR A 1 97 ? 15.501 -17.681 -4.273 1.00 84.12 97 TYR A C 1
ATOM 824 O O . TYR A 1 97 ? 15.276 -18.886 -4.289 1.00 84.12 97 TYR A O 1
ATOM 832 N N . LYS A 1 98 ? 15.053 -16.882 -3.300 1.00 84.81 98 LYS A N 1
ATOM 833 C CA . LYS A 1 98 ? 14.215 -17.310 -2.172 1.00 84.81 98 LYS A CA 1
ATOM 834 C C . LYS A 1 98 ? 12.724 -17.044 -2.402 1.00 84.81 98 LYS A C 1
ATOM 836 O O . LYS A 1 98 ? 11.932 -17.269 -1.495 1.00 84.81 98 LYS A O 1
ATOM 841 N N . SER A 1 99 ? 12.344 -16.523 -3.568 1.00 88.00 99 SER A N 1
ATOM 842 C CA . SER A 1 99 ? 10.952 -16.190 -3.866 1.00 88.00 99 SER A CA 1
ATOM 843 C C . SER A 1 99 ? 10.128 -17.419 -4.227 1.00 88.00 99 SER A C 1
ATOM 845 O O . SER A 1 99 ? 10.609 -18.274 -4.970 1.00 88.00 99 SER A O 1
ATOM 847 N N . ASP A 1 100 ? 8.861 -17.433 -3.828 1.00 88.75 100 ASP A N 1
ATOM 848 C CA . ASP A 1 100 ? 7.898 -18.472 -4.204 1.00 88.75 100 ASP A CA 1
ATOM 849 C C . ASP A 1 100 ? 7.536 -18.412 -5.692 1.00 88.75 100 ASP A C 1
ATOM 851 O O . ASP A 1 100 ? 7.348 -19.435 -6.351 1.00 88.75 100 ASP A O 1
ATOM 855 N N . LYS A 1 101 ? 7.454 -17.197 -6.247 1.00 88.56 101 LYS A N 1
ATOM 856 C CA . LYS A 1 101 ? 7.336 -16.979 -7.692 1.00 88.56 101 LYS A CA 1
ATOM 857 C C . LYS A 1 101 ? 8.267 -15.867 -8.132 1.00 88.56 101 LYS A C 1
ATOM 859 O O . LYS A 1 101 ? 8.360 -14.835 -7.476 1.00 88.56 101 LYS A O 1
ATOM 864 N N . LEU A 1 102 ? 8.872 -16.053 -9.299 1.00 89.69 102 LEU A N 1
ATOM 865 C CA . LEU A 1 102 ? 9.730 -15.071 -9.945 1.00 89.69 102 LEU A CA 1
ATOM 866 C C . LEU A 1 102 ? 9.334 -14.941 -11.409 1.00 89.69 102 LEU A C 1
ATOM 868 O O . LEU A 1 102 ? 9.198 -15.938 -12.115 1.00 89.69 102 LEU A O 1
ATOM 872 N N . ALA A 1 103 ? 9.205 -13.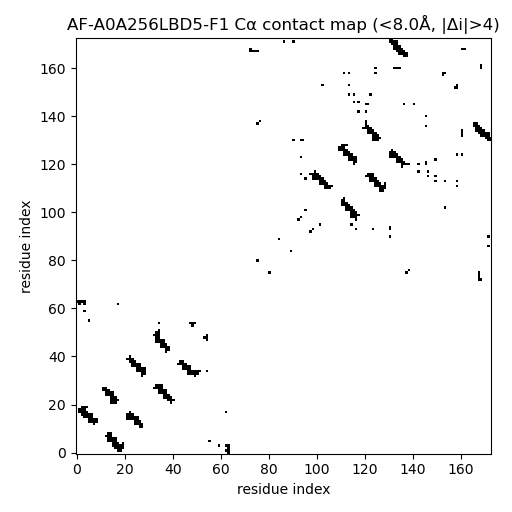710 -11.880 1.00 87.88 103 ALA A N 1
ATOM 873 C CA . ALA A 1 103 ? 9.015 -13.433 -13.291 1.00 87.88 103 ALA A CA 1
ATOM 874 C C . ALA A 1 103 ? 9.728 -12.139 -13.670 1.00 87.88 103 ALA A C 1
ATOM 876 O O . ALA A 1 103 ? 9.851 -11.214 -12.870 1.00 87.88 103 ALA A O 1
ATOM 877 N N . GLY A 1 104 ? 10.226 -12.077 -14.899 1.00 81.69 104 GLY A N 1
ATOM 878 C CA . GLY A 1 104 ? 10.952 -10.923 -15.403 1.00 81.69 104 GLY A CA 1
ATOM 879 C C . GLY A 1 104 ? 10.582 -10.614 -16.837 1.00 81.69 104 GLY A C 1
ATOM 880 O O . GLY A 1 104 ? 10.117 -11.478 -17.574 1.00 81.69 104 GLY A O 1
ATOM 881 N N . PHE A 1 105 ? 10.798 -9.366 -17.219 1.00 74.38 105 PHE A N 1
ATOM 882 C CA . PHE A 1 105 ? 10.565 -8.867 -18.565 1.00 74.38 105 PHE A CA 1
ATOM 883 C C . PHE A 1 105 ? 11.542 -7.722 -18.838 1.00 74.38 105 PHE A C 1
ATOM 885 O O . PHE A 1 105 ? 12.169 -7.157 -17.934 1.00 74.38 105 PHE A O 1
ATOM 892 N N . GLU A 1 106 ? 11.672 -7.390 -20.111 1.00 74.38 106 GLU A N 1
ATOM 893 C CA . GLU A 1 106 ? 12.454 -6.254 -20.564 1.00 74.38 106 GLU A CA 1
ATOM 894 C C . GLU A 1 106 ? 11.506 -5.111 -20.935 1.00 74.38 106 GLU A C 1
ATOM 896 O O . GLU A 1 106 ? 10.560 -5.300 -21.703 1.00 74.38 106 GLU A O 1
ATOM 901 N N . ALA A 1 107 ? 11.732 -3.923 -20.375 1.00 64.06 107 ALA A N 1
ATOM 902 C CA . ALA A 1 107 ? 11.040 -2.705 -20.785 1.00 64.06 107 ALA A CA 1
ATOM 903 C C . ALA A 1 107 ? 12.021 -1.547 -20.881 1.00 64.06 107 ALA A C 1
ATOM 905 O O . ALA A 1 107 ? 12.792 -1.301 -19.956 1.00 64.06 107 ALA A O 1
ATOM 906 N N . ASN A 1 108 ? 11.975 -0.820 -21.999 1.00 63.12 108 ASN A N 1
ATOM 907 C CA . ASN A 1 108 ? 12.822 0.349 -22.252 1.00 63.12 108 ASN A CA 1
ATOM 908 C C . ASN A 1 108 ? 14.325 0.066 -22.021 1.00 63.12 108 ASN A C 1
ATOM 910 O O . ASN A 1 108 ? 15.028 0.881 -21.426 1.00 63.12 108 ASN A O 1
ATOM 914 N N . GLY A 1 109 ? 14.804 -1.121 -22.422 1.00 70.69 109 GLY A N 1
ATOM 915 C CA . GLY A 1 109 ? 16.196 -1.560 -22.230 1.00 70.69 109 GLY A CA 1
ATOM 916 C C . GLY A 1 109 ? 16.585 -1.855 -20.775 1.00 70.69 109 GLY A C 1
ATOM 917 O O . GLY A 1 109 ? 17.768 -1.982 -20.452 1.00 70.69 109 GLY A O 1
ATOM 918 N N . LYS A 1 110 ? 15.608 -1.936 -19.865 1.00 73.56 110 LYS A N 1
ATOM 919 C CA . LYS A 1 110 ? 15.805 -2.305 -18.462 1.00 73.56 110 LYS A CA 1
ATOM 920 C C . LYS A 1 110 ? 15.243 -3.697 -18.208 1.00 73.56 110 LYS A C 1
ATOM 922 O O . LYS A 1 110 ? 14.077 -3.970 -18.488 1.00 73.56 110 LYS A O 1
ATOM 927 N N . GLN A 1 111 ? 16.068 -4.556 -17.612 1.00 82.94 111 GLN A N 1
ATOM 928 C CA . GLN A 1 111 ? 15.624 -5.840 -17.083 1.00 82.94 111 GLN A CA 1
ATOM 929 C C . GLN A 1 111 ? 14.990 -5.617 -15.711 1.00 82.94 111 GLN A C 1
ATOM 931 O O . GLN A 1 111 ? 15.684 -5.264 -14.749 1.00 82.94 111 GLN A O 1
ATOM 936 N N . ILE A 1 112 ? 13.679 -5.825 -15.641 1.00 83.12 112 ILE A N 1
ATOM 937 C CA . ILE A 1 112 ? 12.900 -5.706 -14.413 1.00 83.12 112 ILE A CA 1
ATOM 938 C C . ILE A 1 112 ? 12.377 -7.095 -14.050 1.00 83.12 112 ILE A C 1
ATOM 940 O O . ILE A 1 112 ? 11.915 -7.849 -14.910 1.00 83.12 112 ILE A O 1
ATOM 944 N N . LYS A 1 113 ? 12.464 -7.447 -12.769 1.00 88.25 113 LYS A N 1
ATOM 945 C CA . LYS A 1 113 ? 11.910 -8.691 -12.227 1.00 88.25 113 LYS A CA 1
ATOM 946 C C . LYS A 1 113 ? 10.954 -8.378 -11.089 1.00 88.25 113 LYS A C 1
ATOM 948 O O . LYS A 1 113 ? 11.217 -7.464 -10.314 1.00 88.25 113 LYS A O 1
ATOM 953 N N . LEU A 1 114 ? 9.885 -9.153 -10.983 1.00 87.44 114 LEU A N 1
ATOM 954 C CA . LEU A 1 114 ? 9.033 -9.218 -9.807 1.00 87.44 114 LEU A CA 1
ATOM 955 C C . LEU A 1 114 ? 9.204 -10.571 -9.137 1.00 87.44 114 LEU A C 1
ATOM 957 O O . LEU A 1 114 ? 9.198 -11.601 -9.813 1.00 87.44 114 LEU A O 1
ATOM 961 N N . ALA A 1 115 ? 9.268 -10.559 -7.816 1.00 89.12 115 ALA A N 1
ATOM 962 C CA . ALA A 1 115 ? 9.220 -11.750 -6.992 1.00 89.12 115 ALA A CA 1
ATOM 963 C C . ALA A 1 115 ? 8.058 -11.670 -6.006 1.00 89.12 115 ALA A C 1
ATOM 965 O O . ALA A 1 115 ? 7.829 -10.616 -5.421 1.00 89.12 115 ALA A O 1
ATOM 966 N N . TYR A 1 116 ? 7.364 -12.781 -5.803 1.00 88.19 116 TYR A N 1
ATOM 967 C CA . TYR A 1 116 ? 6.361 -12.944 -4.758 1.00 88.19 116 TYR A CA 1
ATOM 968 C C . TYR A 1 116 ? 6.931 -13.788 -3.616 1.00 88.19 116 TYR A C 1
ATOM 970 O O . TYR A 1 116 ? 7.576 -14.807 -3.864 1.00 88.19 116 TYR A O 1
ATOM 978 N N . PHE A 1 117 ? 6.682 -13.345 -2.385 1.00 84.69 117 PHE A N 1
ATOM 979 C CA . PHE A 1 117 ? 7.103 -13.982 -1.143 1.00 84.69 117 PHE A CA 1
ATOM 980 C C . PHE A 1 117 ? 5.875 -14.213 -0.258 1.00 84.69 117 PHE A C 1
ATOM 982 O O . PHE A 1 117 ? 5.430 -13.306 0.452 1.00 84.69 117 PHE A O 1
ATOM 989 N N . ALA A 1 118 ? 5.335 -15.428 -0.294 1.00 78.12 118 ALA A N 1
ATOM 990 C CA . ALA A 1 118 ? 4.116 -15.820 0.406 1.00 78.12 118 ALA A CA 1
ATOM 991 C C . ALA A 1 118 ? 4.261 -15.674 1.924 1.00 78.12 118 ALA A C 1
ATOM 993 O O . ALA A 1 118 ? 3.380 -15.117 2.572 1.00 78.12 118 ALA A O 1
ATOM 994 N N . LYS A 1 119 ? 5.418 -16.075 2.477 1.00 79.50 119 LYS A N 1
ATOM 995 C CA . LYS A 1 119 ? 5.728 -15.974 3.917 1.00 79.50 119 LYS A CA 1
ATOM 996 C C . LYS A 1 119 ? 5.509 -14.566 4.482 1.00 79.50 119 LYS A C 1
ATOM 998 O O . LYS A 1 119 ? 5.109 -14.424 5.630 1.00 79.50 119 LYS A O 1
ATOM 1003 N N . TYR A 1 120 ? 5.810 -13.542 3.688 1.00 74.19 120 TYR A N 1
ATOM 1004 C CA . TYR A 1 120 ? 5.770 -12.140 4.109 1.00 74.19 120 TYR A CA 1
ATOM 1005 C C . TYR A 1 120 ? 4.583 -11.381 3.519 1.00 74.19 120 TYR A C 1
ATOM 1007 O O . TYR A 1 120 ? 4.511 -10.163 3.670 1.00 74.19 120 TYR A O 1
ATOM 1015 N N . ASN A 1 121 ? 3.709 -12.083 2.792 1.00 76.44 121 ASN A N 1
ATOM 1016 C CA . ASN A 1 121 ? 2.655 -11.503 1.975 1.00 76.44 121 ASN A CA 1
ATOM 1017 C C . ASN A 1 121 ? 3.157 -10.310 1.143 1.00 76.44 121 ASN A C 1
ATOM 1019 O O . ASN A 1 121 ? 2.633 -9.199 1.230 1.00 76.44 121 ASN A O 1
ATOM 1023 N N . ALA A 1 122 ? 4.249 -10.515 0.400 1.00 81.12 122 ALA A N 1
ATOM 1024 C CA . ALA A 1 122 ? 5.011 -9.416 -0.178 1.00 81.12 122 ALA A CA 1
ATOM 1025 C C . ALA A 1 122 ? 5.392 -9.627 -1.645 1.00 81.12 122 ALA A C 1
ATOM 1027 O O . ALA A 1 122 ? 5.589 -10.749 -2.112 1.00 81.12 122 ALA A O 1
ATOM 1028 N N . ILE A 1 123 ? 5.544 -8.518 -2.370 1.00 84.56 123 ILE A N 1
ATOM 1029 C CA . ILE A 1 123 ? 6.054 -8.485 -3.742 1.00 84.56 123 ILE A CA 1
ATOM 1030 C C . ILE A 1 123 ? 7.283 -7.585 -3.795 1.00 84.56 123 ILE A C 1
ATOM 1032 O O . ILE A 1 123 ? 7.211 -6.418 -3.422 1.00 84.56 123 ILE A O 1
ATOM 1036 N N . ALA A 1 124 ? 8.395 -8.100 -4.308 1.00 86.62 124 ALA A N 1
ATOM 1037 C CA . ALA A 1 124 ? 9.615 -7.337 -4.525 1.00 86.62 124 ALA A CA 1
ATOM 1038 C C . ALA A 1 124 ? 9.844 -7.045 -6.012 1.00 86.62 124 ALA A C 1
ATOM 1040 O O . ALA A 1 124 ? 9.593 -7.898 -6.862 1.00 86.62 124 ALA A O 1
ATOM 1041 N N . THR A 1 125 ? 10.381 -5.866 -6.319 1.00 84.88 125 THR A N 1
ATOM 1042 C CA . THR A 1 125 ? 10.872 -5.496 -7.651 1.00 84.88 125 THR A CA 1
ATOM 1043 C C . THR A 1 125 ? 12.388 -5.449 -7.654 1.00 84.88 125 THR A C 1
ATOM 1045 O O . THR A 1 125 ? 13.000 -4.847 -6.770 1.00 84.88 125 THR A O 1
ATOM 1048 N N . TYR A 1 126 ? 12.984 -5.989 -8.713 1.00 85.12 126 TYR A N 1
ATOM 1049 C CA . TYR A 1 126 ? 14.411 -5.909 -8.989 1.00 85.12 126 TYR A CA 1
ATOM 1050 C C . TYR A 1 126 ? 14.642 -5.184 -10.304 1.00 85.12 126 TYR A C 1
ATOM 1052 O O . TYR A 1 126 ? 13.969 -5.455 -11.297 1.00 85.12 126 TYR A O 1
ATOM 1060 N N . GLU A 1 127 ? 15.642 -4.315 -10.328 1.00 82.38 127 GLU A N 1
ATOM 1061 C CA . GLU A 1 127 ? 16.142 -3.673 -11.539 1.00 82.38 127 GLU A CA 1
ATOM 1062 C C . GLU A 1 127 ? 17.612 -4.056 -11.701 1.00 82.38 127 GLU A C 1
ATOM 1064 O O . GLU A 1 127 ? 18.397 -3.930 -10.763 1.00 82.38 127 GLU A O 1
ATOM 1069 N N . ARG A 1 128 ? 17.998 -4.583 -12.872 1.00 82.44 128 ARG A N 1
ATOM 1070 C CA . ARG A 1 128 ? 19.374 -5.070 -13.120 1.00 82.44 128 ARG A CA 1
ATOM 1071 C C . ARG A 1 128 ? 19.861 -6.063 -12.046 1.00 82.44 128 ARG A C 1
ATOM 1073 O O . ARG A 1 128 ? 21.006 -6.006 -11.607 1.00 82.44 128 ARG A O 1
ATOM 1080 N N . ASN A 1 129 ? 18.972 -6.963 -11.615 1.00 81.44 129 ASN A N 1
ATOM 1081 C CA . ASN A 1 129 ? 19.192 -7.957 -10.551 1.00 81.44 129 ASN A CA 1
ATOM 1082 C C . ASN A 1 129 ? 19.460 -7.388 -9.148 1.00 81.44 129 ASN A C 1
ATOM 1084 O O . ASN A 1 129 ? 19.792 -8.150 -8.244 1.00 81.44 129 ASN A O 1
ATOM 1088 N N . LYS A 1 130 ? 19.285 -6.081 -8.942 1.00 83.38 130 LYS A N 1
ATOM 1089 C CA . LYS A 1 130 ? 19.349 -5.459 -7.620 1.00 83.38 130 LYS A CA 1
ATOM 1090 C C . LYS A 1 130 ? 17.945 -5.257 -7.084 1.00 83.38 130 LYS A C 1
ATOM 1092 O O . LYS A 1 130 ? 17.073 -4.796 -7.820 1.00 83.38 130 LYS A O 1
ATOM 1097 N N . LEU A 1 131 ? 17.738 -5.618 -5.821 1.00 82.25 131 LEU A N 1
ATOM 1098 C CA . LEU A 1 131 ? 16.497 -5.335 -5.111 1.00 82.25 131 LEU A CA 1
ATOM 1099 C C . LEU A 1 131 ? 16.278 -3.821 -5.097 1.00 82.25 131 LEU A C 1
ATOM 1101 O O . LEU A 1 131 ? 17.174 -3.084 -4.705 1.00 82.25 131 LEU A O 1
ATOM 1105 N N . ASN A 1 132 ? 15.117 -3.384 -5.572 1.00 79.38 132 ASN A N 1
ATOM 1106 C CA . ASN A 1 132 ? 14.779 -1.972 -5.739 1.00 79.38 132 ASN A CA 1
ATOM 1107 C C . ASN A 1 132 ? 13.641 -1.579 -4.789 1.00 79.38 132 ASN A C 1
ATOM 1109 O O . ASN A 1 132 ? 13.743 -0.605 -4.051 1.00 79.38 132 ASN A O 1
ATOM 1113 N N . ASN A 1 133 ? 12.556 -2.362 -4.766 1.00 76.75 133 ASN A N 1
ATOM 1114 C CA . ASN A 1 133 ? 11.399 -2.095 -3.908 1.00 76.75 133 ASN A CA 1
ATOM 1115 C C . ASN A 1 133 ? 10.823 -3.385 -3.336 1.00 76.75 133 ASN A C 1
ATOM 1117 O O . ASN A 1 133 ? 10.880 -4.419 -3.994 1.00 76.75 133 ASN A O 1
ATOM 1121 N N . ILE A 1 134 ? 10.205 -3.299 -2.164 1.00 77.62 134 ILE A N 1
ATOM 1122 C CA . ILE A 1 134 ? 9.377 -4.349 -1.570 1.00 77.62 134 ILE A CA 1
ATOM 1123 C C . ILE A 1 134 ? 8.024 -3.739 -1.218 1.00 77.62 134 ILE A C 1
ATOM 1125 O O . ILE A 1 134 ? 7.973 -2.651 -0.655 1.00 77.62 134 ILE A O 1
ATOM 1129 N N . VAL A 1 135 ? 6.939 -4.438 -1.525 1.00 75.12 135 VAL A N 1
ATOM 1130 C CA . VAL A 1 135 ? 5.584 -4.116 -1.077 1.00 75.12 135 VAL A CA 1
ATOM 1131 C C . VAL A 1 135 ? 5.111 -5.219 -0.165 1.00 75.12 135 VAL A C 1
ATOM 1133 O O . VAL A 1 135 ? 5.029 -6.360 -0.605 1.00 75.12 135 VAL A O 1
ATOM 1136 N N . PHE A 1 136 ? 4.772 -4.869 1.065 1.00 73.12 136 PHE A N 1
ATOM 1137 C CA . PHE A 1 136 ? 4.109 -5.746 2.016 1.00 73.12 136 PHE A CA 1
ATOM 1138 C C . PHE A 1 136 ? 2.618 -5.437 2.002 1.00 73.12 136 PHE A C 1
ATOM 1140 O O . PHE A 1 136 ? 2.223 -4.279 2.153 1.00 73.12 136 PHE A O 1
ATOM 1147 N N . TYR A 1 137 ? 1.807 -6.466 1.819 1.00 66.88 137 TYR A N 1
ATOM 1148 C CA . TYR A 1 137 ? 0.355 -6.375 1.848 1.00 66.88 137 TYR A CA 1
ATOM 1149 C C . TYR A 1 137 ? -0.132 -6.763 3.252 1.00 66.88 137 TYR A C 1
ATOM 1151 O O . TYR A 1 137 ? 0.483 -7.606 3.907 1.00 66.88 137 TYR A O 1
ATOM 1159 N N . MET A 1 138 ? -1.197 -6.116 3.740 1.00 58.94 138 MET A N 1
ATOM 1160 C CA . MET A 1 138 ? -1.742 -6.350 5.087 1.00 58.94 138 MET A CA 1
ATOM 1161 C C . MET A 1 138 ? -2.069 -7.830 5.338 1.00 58.94 138 MET A C 1
ATOM 1163 O O . MET A 1 138 ? -2.439 -8.554 4.417 1.00 58.94 138 MET A O 1
ATOM 1167 N N . SER A 1 139 ? -1.994 -8.277 6.592 1.00 52.00 139 SER A N 1
ATOM 1168 C CA . SER A 1 139 ? -2.309 -9.657 6.999 1.00 52.00 139 SER A CA 1
ATOM 1169 C C . SER A 1 139 ? -3.771 -10.053 6.791 1.00 52.00 139 SER A C 1
ATOM 1171 O O . SER A 1 139 ? -4.064 -11.225 6.576 1.00 52.00 139 SER A O 1
ATOM 1173 N N . ALA A 1 140 ? -4.686 -9.080 6.767 1.00 50.19 140 ALA A N 1
ATOM 1174 C CA . ALA A 1 140 ? -6.082 -9.293 6.387 1.00 50.19 140 ALA A CA 1
ATOM 1175 C C . ALA A 1 140 ? -6.253 -9.766 4.927 1.00 50.19 140 ALA A C 1
ATOM 1177 O O . ALA A 1 140 ? -7.309 -10.284 4.562 1.00 50.19 140 ALA A O 1
ATOM 1178 N N . TRP A 1 141 ? -5.236 -9.593 4.077 1.00 54.47 141 TRP A N 1
ATOM 1179 C CA . TRP A 1 141 ? -5.288 -10.028 2.688 1.00 54.47 141 TRP A CA 1
ATOM 1180 C C . TRP A 1 141 ? -4.824 -11.470 2.570 1.00 54.47 141 TRP A C 1
ATOM 1182 O O . TRP A 1 141 ? -3.671 -11.785 2.866 1.00 54.47 141 TRP A O 1
ATOM 1192 N N . GLN A 1 142 ? -5.717 -12.326 2.072 1.00 67.25 142 GLN A N 1
ATOM 1193 C CA . GLN A 1 142 ? -5.401 -13.726 1.814 1.00 67.25 142 GLN A CA 1
ATOM 1194 C C . GLN A 1 142 ? -4.191 -13.828 0.862 1.00 67.25 142 GLN A C 1
ATOM 1196 O O . GLN A 1 142 ? -4.116 -13.060 -0.108 1.00 67.25 142 GLN A O 1
ATOM 1201 N N . PRO A 1 143 ? -3.241 -14.752 1.098 1.00 68.38 143 PRO A N 1
ATOM 1202 C CA . PRO A 1 143 ? -2.074 -14.940 0.234 1.00 68.38 143 PRO A CA 1
ATOM 1203 C C . PRO A 1 143 ? -2.434 -15.099 -1.251 1.00 68.38 143 PRO A C 1
ATOM 1205 O O . PRO A 1 143 ? -1.725 -14.602 -2.129 1.00 68.38 143 PRO A O 1
ATOM 1208 N N . GLU A 1 144 ? -3.570 -15.733 -1.541 1.00 71.00 144 GLU A N 1
ATOM 1209 C CA . GLU A 1 144 ? -4.130 -15.904 -2.880 1.00 71.00 144 GLU A CA 1
ATOM 1210 C C . GLU A 1 144 ? -4.408 -14.560 -3.557 1.00 71.00 144 GLU A C 1
ATOM 1212 O O . GLU A 1 144 ? -4.021 -14.374 -4.711 1.00 71.00 144 GLU A O 1
ATOM 1217 N N . THR A 1 145 ? -4.980 -13.596 -2.831 1.00 70.12 145 THR A N 1
ATOM 1218 C CA . THR A 1 145 ? -5.250 -12.239 -3.324 1.00 70.12 145 THR A CA 1
ATOM 1219 C C . THR A 1 145 ? -3.957 -11.542 -3.735 1.00 70.12 145 THR A C 1
ATOM 1221 O O . THR A 1 145 ? -3.867 -10.932 -4.801 1.00 70.12 145 THR A O 1
ATOM 1224 N N . VAL A 1 146 ? -2.902 -11.661 -2.927 1.00 69.31 146 VAL A N 1
ATOM 1225 C CA . VAL A 1 146 ? -1.604 -11.037 -3.233 1.00 69.31 146 VAL A CA 1
ATOM 1226 C C . VAL A 1 146 ? -0.906 -11.740 -4.395 1.00 69.31 146 VAL A C 1
ATOM 1228 O O . VAL A 1 146 ? -0.274 -11.090 -5.234 1.00 69.31 146 VAL A O 1
ATOM 1231 N N . ARG A 1 147 ? -1.081 -13.058 -4.519 1.00 75.31 147 ARG A N 1
ATOM 1232 C CA . ARG A 1 147 ? -0.625 -13.825 -5.682 1.00 75.31 147 ARG A CA 1
ATOM 1233 C C . ARG A 1 147 ? -1.338 -13.393 -6.967 1.00 75.31 14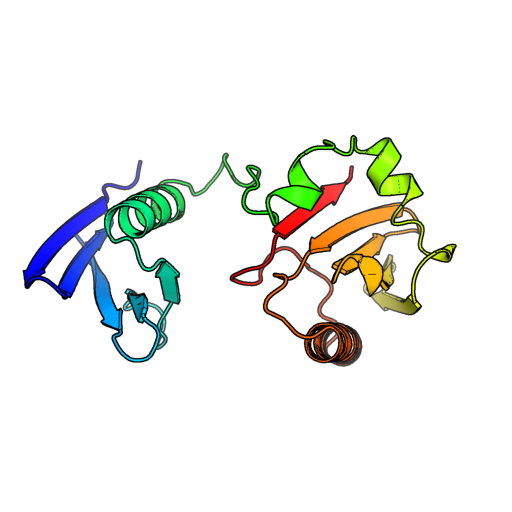7 ARG A C 1
ATOM 1235 O O . ARG A 1 147 ? -0.684 -13.232 -7.995 1.00 75.31 147 ARG A O 1
ATOM 1242 N N . GLU A 1 148 ? -2.645 -13.160 -6.924 1.00 76.62 148 GLU A N 1
ATOM 1243 C CA . GLU A 1 148 ? -3.405 -12.628 -8.062 1.00 76.62 148 GLU A CA 1
ATOM 1244 C C . GLU A 1 148 ? -2.944 -11.216 -8.437 1.00 76.62 148 GLU A C 1
ATOM 1246 O O . GLU A 1 148 ? -2.792 -10.901 -9.619 1.00 76.62 148 GLU A O 1
ATOM 1251 N N . MET A 1 149 ? -2.619 -10.376 -7.450 1.00 73.44 149 MET A N 1
ATOM 1252 C CA . MET A 1 149 ? -2.026 -9.062 -7.709 1.00 73.44 149 MET A CA 1
ATOM 1253 C C . MET A 1 149 ? -0.658 -9.158 -8.380 1.00 73.44 149 MET A C 1
ATOM 1255 O O . MET A 1 149 ? -0.371 -8.392 -9.301 1.00 73.44 149 MET A O 1
ATOM 1259 N N . PHE A 1 150 ? 0.181 -10.103 -7.958 1.00 80.25 150 PHE A N 1
ATOM 1260 C CA . PHE A 1 150 ? 1.449 -10.389 -8.624 1.00 80.25 150 PHE A CA 1
ATOM 1261 C C . PHE A 1 150 ? 1.235 -10.753 -10.101 1.00 80.25 150 PHE A C 1
ATOM 1263 O O . PHE A 1 150 ? 1.867 -10.168 -10.983 1.00 80.25 150 PHE A O 1
ATOM 1270 N N . GLU A 1 151 ? 0.298 -11.655 -10.390 1.00 80.00 151 GLU A N 1
ATOM 1271 C CA . GLU A 1 151 ? -0.019 -12.090 -11.755 1.00 80.00 151 GLU A CA 1
ATOM 1272 C C . GLU A 1 151 ? -0.615 -10.956 -12.604 1.00 80.00 151 GLU A C 1
ATOM 1274 O O . GLU A 1 151 ? -0.208 -10.744 -13.751 1.00 80.00 151 GLU A O 1
ATOM 1279 N N . SER A 1 152 ? -1.512 -10.157 -12.023 1.00 74.38 152 SER A N 1
ATOM 1280 C CA . SER A 1 152 ? -2.090 -8.971 -12.658 1.00 74.38 152 SER A CA 1
ATOM 1281 C C . SER A 1 152 ? -1.022 -7.932 -13.009 1.00 74.38 152 SER A C 1
ATOM 1283 O O . SER A 1 152 ? -1.010 -7.399 -14.122 1.00 74.38 152 SER A O 1
ATOM 1285 N N . ARG A 1 153 ? -0.061 -7.677 -12.111 1.00 73.44 153 ARG A N 1
ATOM 1286 C CA . ARG A 1 153 ? 1.054 -6.747 -12.360 1.00 73.44 153 ARG A CA 1
ATOM 1287 C C . ARG A 1 153 ? 1.946 -7.204 -13.505 1.00 73.44 153 ARG A C 1
ATOM 1289 O O . ARG A 1 153 ? 2.342 -6.374 -14.323 1.00 73.44 153 ARG A O 1
ATOM 1296 N N . LEU A 1 154 ? 2.222 -8.506 -13.599 1.00 77.75 154 LEU A N 1
ATOM 1297 C CA . LEU A 1 154 ? 2.958 -9.075 -14.728 1.00 77.75 154 LEU A CA 1
ATOM 1298 C C . LEU A 1 154 ? 2.204 -8.877 -16.043 1.00 77.75 154 LEU A C 1
ATOM 1300 O O . LEU A 1 154 ? 2.786 -8.397 -17.016 1.00 77.75 154 LEU A O 1
ATOM 1304 N N . LYS A 1 155 ? 0.905 -9.191 -16.057 1.00 78.38 155 LYS A N 1
ATOM 1305 C CA . LYS A 1 155 ? 0.050 -9.061 -17.244 1.00 78.38 155 LYS A CA 1
ATOM 1306 C C . LYS A 1 155 ? -0.052 -7.613 -17.727 1.00 78.38 155 LYS A C 1
ATOM 1308 O O . LYS A 1 155 ? 0.097 -7.350 -18.917 1.00 78.38 155 LYS A O 1
ATOM 1313 N N . ASN A 1 156 ? -0.269 -6.680 -16.802 1.00 71.69 156 ASN A N 1
ATOM 1314 C CA . ASN A 1 156 ? -0.500 -5.261 -17.096 1.00 71.69 156 ASN A CA 1
ATOM 1315 C C . ASN A 1 156 ? 0.783 -4.436 -17.203 1.00 71.69 156 ASN A C 1
ATOM 1317 O O . ASN A 1 156 ? 0.738 -3.237 -17.461 1.00 71.69 156 ASN A O 1
ATOM 1321 N N . LYS A 1 157 ? 1.935 -5.072 -16.997 1.00 69.56 157 LYS A N 1
ATOM 1322 C CA . LYS A 1 157 ? 3.240 -4.426 -16.999 1.00 69.56 157 LYS A CA 1
ATOM 1323 C C . LYS A 1 157 ? 3.369 -3.272 -15.978 1.00 69.56 157 LYS A C 1
ATOM 1325 O O . LYS A 1 157 ? 3.998 -2.251 -16.262 1.00 69.56 157 LYS A O 1
ATOM 1330 N N . VAL A 1 158 ? 2.805 -3.439 -14.776 1.00 64.38 158 VAL A N 1
ATOM 1331 C CA . VAL A 1 158 ? 2.798 -2.423 -13.701 1.00 64.38 158 VAL A CA 1
ATOM 1332 C C . VAL A 1 158 ? 3.826 -2.763 -12.618 1.00 64.38 158 VAL A C 1
ATOM 1334 O O . VAL A 1 158 ? 3.571 -3.561 -11.716 1.00 64.38 158 VAL A O 1
ATOM 1337 N N . PHE A 1 159 ? 4.988 -2.109 -12.684 1.00 64.38 159 PHE A N 1
ATOM 1338 C CA . PHE A 1 159 ? 6.159 -2.436 -11.847 1.00 64.38 159 PHE A CA 1
ATOM 1339 C C . PHE A 1 159 ? 6.589 -1.324 -10.899 1.00 64.38 159 PHE A C 1
ATOM 1341 O O . PHE A 1 159 ? 7.414 -1.543 -10.010 1.00 64.38 159 PHE A O 1
ATOM 1348 N N . ASN A 1 160 ? 6.001 -0.141 -11.070 1.00 60.34 160 ASN A N 1
ATOM 1349 C CA . ASN A 1 160 ? 6.072 0.913 -10.079 1.00 60.34 160 ASN A CA 1
ATOM 1350 C C . ASN A 1 160 ? 5.196 0.492 -8.905 1.00 60.34 160 ASN A C 1
ATOM 1352 O O . ASN A 1 160 ? 3.970 0.509 -8.961 1.00 60.34 160 ASN A O 1
ATOM 1356 N N . LEU A 1 161 ? 5.868 0.051 -7.852 1.00 59.03 161 LEU A N 1
ATOM 1357 C CA . LEU A 1 161 ? 5.251 -0.453 -6.637 1.00 59.03 161 LEU A CA 1
ATOM 1358 C C . LEU A 1 161 ? 4.863 0.666 -5.652 1.00 59.03 161 LEU A C 1
ATOM 1360 O O . LEU A 1 161 ? 4.342 0.385 -4.583 1.00 59.03 161 LEU A O 1
ATOM 1364 N N . TYR A 1 162 ? 5.093 1.928 -6.021 1.00 51.00 162 TYR A N 1
ATOM 1365 C CA . TYR A 1 162 ? 5.019 3.102 -5.146 1.00 51.00 162 TYR A CA 1
ATOM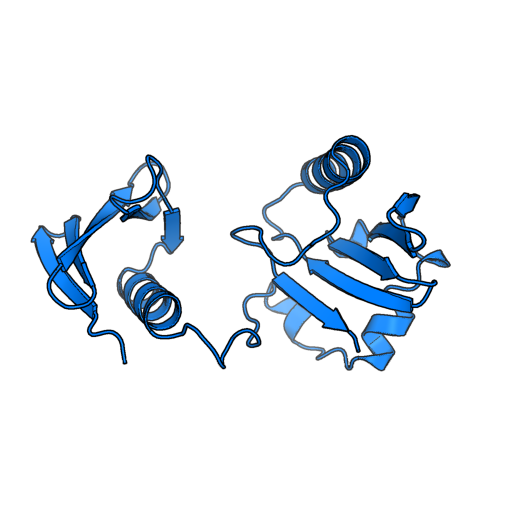 1366 C C . TYR A 1 162 ? 3.607 3.588 -4.798 1.00 51.00 162 TYR A C 1
ATOM 1368 O O . TYR A 1 162 ? 3.480 4.612 -4.133 1.00 51.00 162 TYR A O 1
ATOM 1376 N N . GLN A 1 163 ? 2.557 2.934 -5.294 1.00 45.19 163 GLN A N 1
ATOM 1377 C CA . GLN A 1 163 ? 1.216 3.507 -5.256 1.00 45.19 163 GLN A CA 1
ATOM 1378 C C . GLN A 1 163 ? 0.159 2.405 -5.172 1.00 45.19 1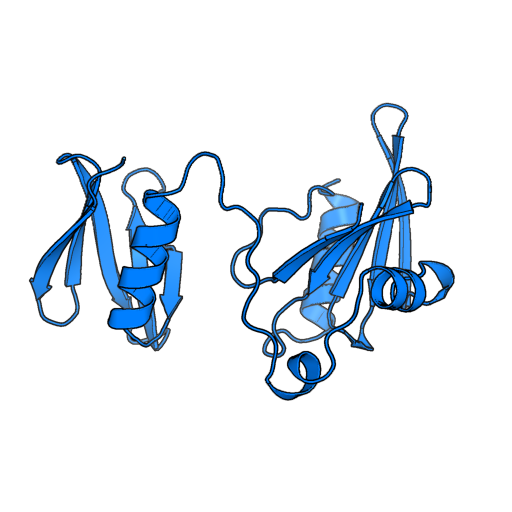63 GLN A C 1
ATOM 1380 O O . GLN A 1 163 ? -0.349 1.945 -6.189 1.00 45.19 163 GLN A O 1
ATOM 1385 N N . VAL A 1 164 ? -0.119 1.937 -3.956 1.00 41.75 164 VAL A N 1
ATOM 1386 C CA . VAL A 1 164 ? -1.318 1.151 -3.634 1.00 41.75 164 VAL A CA 1
ATOM 1387 C C . VAL A 1 164 ? -1.751 1.534 -2.215 1.00 41.75 164 VAL A C 1
ATOM 1389 O O . VAL A 1 164 ? -0.905 1.690 -1.335 1.00 41.75 164 VAL A O 1
ATOM 1392 N N . ASN A 1 165 ? -3.051 1.723 -2.002 1.00 42.50 165 ASN A N 1
ATOM 1393 C CA . ASN A 1 165 ? -3.627 2.022 -0.689 1.00 42.50 165 ASN A CA 1
ATOM 1394 C C . ASN A 1 165 ? -3.563 0.773 0.211 1.00 42.50 165 ASN A C 1
ATOM 1396 O O . ASN A 1 165 ? -3.775 -0.337 -0.271 1.00 42.50 165 ASN A O 1
ATOM 1400 N N . GLY A 1 166 ? -3.253 0.936 1.502 1.00 45.12 166 GLY A N 1
ATOM 1401 C CA . GLY A 1 166 ? -3.221 -0.183 2.459 1.00 45.12 166 GLY A CA 1
ATOM 1402 C C . GLY A 1 166 ? -2.044 -1.160 2.303 1.00 45.12 166 GLY A C 1
ATOM 1403 O O . GLY A 1 166 ? -2.118 -2.287 2.779 1.00 45.12 166 GLY A O 1
ATOM 1404 N N . VAL A 1 167 ? -0.950 -0.769 1.640 1.00 49.75 167 VAL A N 1
ATOM 1405 C CA . VAL A 1 167 ? 0.273 -1.589 1.542 1.00 49.75 167 VAL A CA 1
ATOM 1406 C C . VAL A 1 167 ? 1.504 -0.788 1.957 1.00 49.75 167 VAL A C 1
ATOM 1408 O O . VAL A 1 167 ? 1.580 0.424 1.754 1.00 49.75 167 VAL A O 1
ATOM 1411 N N . LYS A 1 168 ? 2.513 -1.464 2.508 1.00 56.56 168 LYS A N 1
ATOM 1412 C CA . LYS A 1 168 ? 3.780 -0.836 2.901 1.00 56.56 168 LYS A CA 1
ATOM 1413 C C . LYS A 1 168 ? 4.815 -1.004 1.797 1.00 56.56 168 LYS A C 1
ATOM 1415 O O . LYS A 1 168 ? 5.204 -2.126 1.493 1.00 56.56 168 LYS A O 1
ATOM 1420 N N . VAL A 1 169 ? 5.336 0.103 1.270 1.00 60.44 169 VAL A N 1
ATOM 1421 C CA . VAL A 1 169 ? 6.434 0.095 0.291 1.00 60.44 169 VAL A CA 1
ATOM 1422 C C . VAL A 1 169 ? 7.759 0.426 0.980 1.00 60.44 169 VAL A C 1
ATOM 1424 O O . VAL A 1 169 ? 7.888 1.472 1.612 1.00 60.44 169 VAL A O 1
ATOM 1427 N N . VAL A 1 170 ? 8.756 -0.444 0.845 1.00 62.91 170 VAL A N 1
ATOM 1428 C CA . VAL A 1 170 ? 10.140 -0.201 1.272 1.00 62.91 170 VAL A CA 1
ATOM 1429 C C . VAL A 1 170 ? 11.011 -0.071 0.033 1.00 62.91 170 VAL A C 1
ATOM 1431 O O . VAL A 1 170 ? 11.072 -0.989 -0.784 1.00 62.91 170 VAL A O 1
ATOM 1434 N N . LYS A 1 171 ? 11.686 1.070 -0.104 1.00 63.53 171 LYS A N 1
ATOM 1435 C CA . LYS A 1 171 ? 12.645 1.315 -1.179 1.00 63.53 171 LYS A CA 1
ATOM 1436 C C . LYS A 1 171 ? 14.044 0.968 -0.689 1.00 63.53 171 LYS A C 1
ATOM 1438 O O . LYS A 1 171 ? 14.457 1.452 0.358 1.00 63.53 171 LYS A O 1
ATOM 1443 N N . ILE A 1 172 ? 14.744 0.141 -1.451 1.00 59.72 172 ILE A N 1
ATOM 1444 C CA . ILE A 1 172 ? 16.080 -0.348 -1.129 1.00 59.72 172 ILE A CA 1
ATOM 1445 C C . ILE A 1 172 ? 17.044 0.283 -2.139 1.00 59.72 172 ILE A C 1
ATOM 1447 O O . ILE A 1 172 ? 16.891 0.068 -3.343 1.00 59.72 172 ILE A O 1
ATOM 1451 N N . TYR A 1 173 ? 17.987 1.101 -1.659 1.00 55.28 173 TYR A N 1
ATOM 1452 C CA . TYR A 1 173 ? 19.037 1.715 -2.486 1.00 55.28 173 TYR A CA 1
ATOM 1453 C C . TYR A 1 173 ? 20.248 0.776 -2.671 1.00 55.28 173 TYR A C 1
ATOM 1455 O O . TYR A 1 173 ? 20.602 0.001 -1.739 1.00 55.28 173 TYR A O 1
#

Sequence (173 aa):
MNEIKFIKNSEENYTVELNKERYGALEWDQDQNAWVLWPLAINDGVTYFESLKETITYIKDELAGNEERRFKIFNIDEEASSYFFTDENLKNEFNFYKSDKLAGFEANGKQIKLAYFAKYNAIATYERNKLNNIVFYMSAWQPETVREMFESRLKNKVFNLYQVNGVKVVKIY

Secondary structure (DSSP, 8-state):
---EEEEESSSSEEEEEETTEEEEEEEEETTTTEEEEEETTSSS-EE--S-HHHHHHHHHHHHH-SSS---------HHHHSS---HHHHHHHT-GGG-SEEEEEEETTEEEEEEEEGGGTEEEEEETTEEEEEEEEPTTS-HHHHHHHHHHHHHHT----S--TTEEEEE--

Mean predicted aligned error: 15.61 Å

Foldseek 3Di:
DWDWDWDDPDPFKTFIDTNNHGQFMWGQDPVVCFIWTDGPVDNDIDTDGNDPVVVVVVVCCVRVDPDPPLDDDDDDDPVVPPDDDDLVNVQVCPQQVNAPDKDWDDDPNWIKMWGHH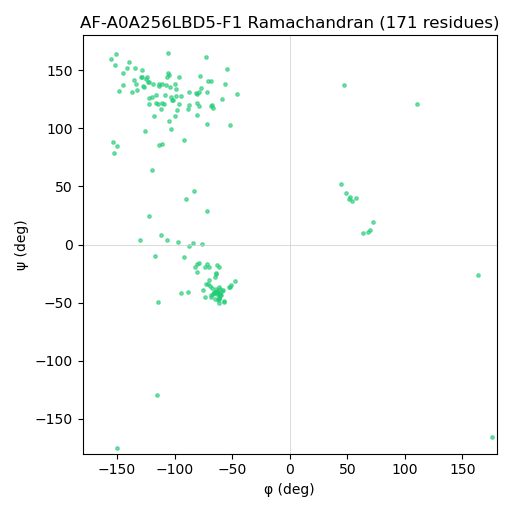LVQLKIWIDIPSGTFKMKGAHPVDDSVNSVVVSVVCVVVVPRPPSDDPRIDMDGRD

pLDDT: mean 71.74, std 16.28, range [30.75, 94.0]

Nearest PDB structures (foldseek):
  1sk6-assembly3_C  TM=4.924E-01  e=9.908E+00  Bacillus anthracis
  3sli-assembly1_A  TM=5.571E-01  e=9.350E+00  Macrobdella decora
  3k1l-assembly2_A  TM=1.920E-01  e=2.325E+00  Drosophila melanogaster
  2rea-assembly1_A  TM=2.346E-01  e=8.823E+00  Homo sapiens

Organism: NCBI:txid508451

Solvent-accessible surface area (backbone atoms only — not comparable to full-atom values): 10302 Å² total; per-residue (Å²): 130,60,49,76,49,75,46,78,76,52,98,55,32,28,42,30,28,49,69,90,38,84,41,30,39,36,34,60,37,79,92,74,56,22,33,27,37,36,39,73,91,44,103,54,70,49,76,61,39,68,47,65,71,59,36,54,52,50,54,48,53,62,67,49,49,89,84,85,68,97,82,76,88,86,89,64,64,73,77,74,54,74,62,79,71,48,72,68,53,47,54,64,67,66,30,72,90,70,35,80,41,73,51,71,52,77,55,96,93,39,51,37,33,44,27,35,30,68,94,64,39,28,42,35,33,24,51,78,85,36,67,39,36,36,33,35,47,49,86,92,54,54,62,66,59,56,50,51,48,53,53,48,27,62,75,70,70,57,73,79,68,88,76,62,90,82,46,50,68,48,78,45,134

Radius of gyration: 18.68 Å; Cα contacts (8 Å, |Δi|>4): 269; chains: 1; bounding box: 44×46×39 Å